Protein AF-R5XPY5-F1 (afdb_monomer)

Sequence (55 aa):
MTVDFEKIKNDFINADVDEKIRIYTTTQGLTTEQFRELLKYYPIKHLSKLEKALG

Foldseek 3Di:
DQDPLVVLLVCLLPDDLVVVLVSLVVDDDDDPVSSVVSVVSHDPVCVVVSVVSVD

Mean predicted aligned error: 4.56 Å

Organism: NCBI:txid1263063

Solvent-accessible surface area (backbone atoms only — not comparable to full-atom values): 3425 Å² total; per-residue (Å²): 136,83,72,59,57,69,60,52,49,52,48,41,70,76,39,52,76,69,52,31,42,47,50,62,73,68,57,74,83,71,52,75,66,56,52,51,54,52,51,73,78,47,60,72,92,51,44,68,58,44,52,60,73,75,102

pLDDT: mean 84.03, std 8.05, range [43.53, 90.56]

Radius of gyration: 10.48 Å; Cα contacts (8 Å, |Δi|>4): 25; chains: 1; bounding box: 20×18×29 Å

Structure (mmCIF, N/CA/C/O backbone):
data_AF-R5XPY5-F1
#
_entry.id   AF-R5XPY5-F1
#
loop_
_atom_site.group_PDB
_atom_site.id
_atom_site.type_symbol
_atom_site.label_atom_id
_atom_site.label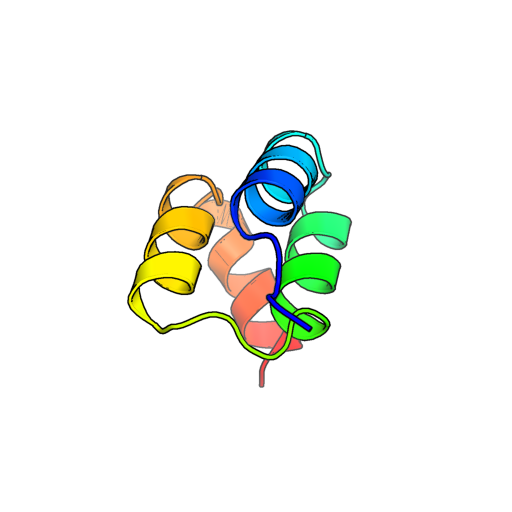_alt_id
_atom_site.label_comp_id
_atom_site.label_asym_id
_atom_site.label_entity_id
_atom_site.label_seq_id
_atom_site.pdbx_PDB_ins_code
_atom_site.Cartn_x
_atom_site.Cartn_y
_atom_site.Cartn_z
_atom_site.occupancy
_atom_site.B_iso_or_equiv
_atom_site.auth_seq_id
_atom_site.auth_comp_id
_atom_site.auth_asym_id
_atom_site.auth_atom_id
_atom_site.pdbx_PDB_model_num
ATOM 1 N N . MET A 1 1 ? -11.148 -3.229 17.506 1.00 43.53 1 MET A N 1
ATOM 2 C CA . MET A 1 1 ? -9.740 -3.623 17.297 1.00 43.53 1 MET A CA 1
ATOM 3 C C . MET A 1 1 ? -9.089 -2.533 16.471 1.00 43.53 1 MET A C 1
ATOM 5 O O . MET A 1 1 ? -9.606 -2.218 15.408 1.00 43.53 1 MET A O 1
ATOM 9 N N . THR A 1 2 ? -8.062 -1.884 17.008 1.00 60.19 2 THR A N 1
ATOM 10 C CA . THR A 1 2 ? -7.282 -0.845 16.326 1.00 60.19 2 THR A CA 1
ATOM 11 C C . THR A 1 2 ? -6.333 -1.516 15.343 1.00 60.19 2 THR A C 1
ATOM 13 O O . THR A 1 2 ? -5.625 -2.442 15.715 1.00 60.19 2 THR A O 1
ATOM 16 N N . VAL A 1 3 ? -6.353 -1.097 14.081 1.00 69.06 3 VAL A N 1
ATOM 17 C CA . VAL A 1 3 ? -5.380 -1.556 13.086 1.00 69.06 3 VAL A CA 1
ATOM 18 C C . VAL A 1 3 ? -4.029 -0.931 13.445 1.00 69.06 3 VAL A C 1
ATOM 20 O O . VAL A 1 3 ? -3.899 0.292 13.420 1.00 69.06 3 VAL A O 1
ATOM 23 N N . ASP A 1 4 ? -3.042 -1.749 13.817 1.00 85.25 4 ASP A N 1
ATOM 24 C CA . ASP A 1 4 ? -1.705 -1.286 14.208 1.00 85.25 4 ASP A CA 1
ATOM 25 C C . ASP A 1 4 ? -0.895 -0.850 12.985 1.00 85.25 4 ASP A C 1
ATOM 27 O O . ASP A 1 4 ? -0.129 -1.620 12.400 1.00 85.25 4 ASP A O 1
ATOM 31 N N . PHE A 1 5 ? -1.066 0.414 12.598 1.00 86.31 5 PHE A N 1
ATOM 32 C CA . PHE A 1 5 ? -0.356 0.996 11.466 1.00 86.31 5 PHE A CA 1
ATOM 33 C C . PHE A 1 5 ? 1.163 0.836 11.573 1.00 86.31 5 PHE A C 1
ATOM 35 O O . PHE A 1 5 ? 1.794 0.508 10.578 1.00 86.31 5 PHE A O 1
ATOM 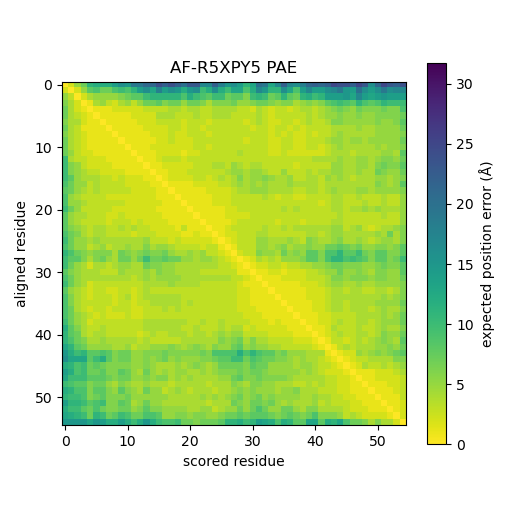42 N N . GLU A 1 6 ? 1.757 1.016 12.756 1.00 87.38 6 GLU A N 1
ATOM 43 C CA . GLU A 1 6 ? 3.208 0.872 12.933 1.00 87.38 6 GLU A CA 1
ATOM 44 C C . GLU A 1 6 ? 3.699 -0.530 12.573 1.00 87.38 6 GLU A C 1
ATOM 46 O O . GLU A 1 6 ? 4.717 -0.676 11.896 1.00 87.38 6 GLU A O 1
ATOM 51 N N . LYS A 1 7 ? 2.941 -1.563 12.953 1.00 88.12 7 LYS A N 1
ATOM 52 C CA . LYS A 1 7 ? 3.265 -2.944 12.602 1.00 88.12 7 LYS A CA 1
ATOM 53 C C . LYS A 1 7 ? 3.161 -3.152 11.097 1.00 88.12 7 LYS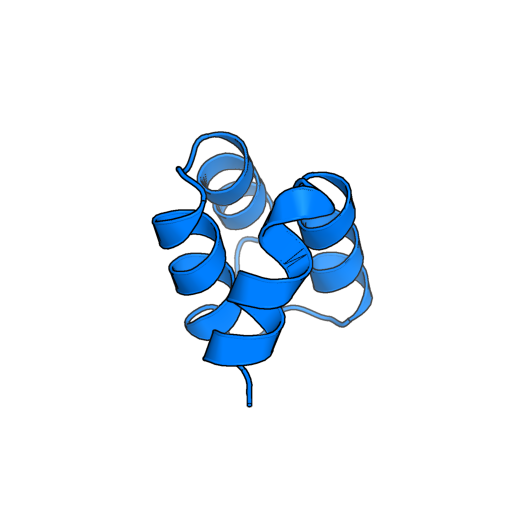 A C 1
ATOM 55 O O . LYS A 1 7 ? 4.096 -3.669 10.501 1.00 88.12 7 LYS A O 1
ATOM 60 N N . ILE A 1 8 ? 2.072 -2.685 10.487 1.00 88.25 8 ILE A N 1
ATOM 61 C CA . ILE A 1 8 ? 1.841 -2.780 9.039 1.00 88.25 8 ILE A CA 1
ATOM 62 C C . ILE A 1 8 ? 2.906 -2.014 8.261 1.00 88.25 8 ILE A C 1
ATOM 64 O O . ILE A 1 8 ? 3.398 -2.510 7.259 1.00 88.25 8 ILE A O 1
ATOM 68 N N . LYS A 1 9 ? 3.302 -0.829 8.727 1.00 88.81 9 LYS A N 1
ATOM 69 C CA . LYS A 1 9 ? 4.367 -0.015 8.141 1.00 88.81 9 LYS A CA 1
ATOM 70 C C . LYS A 1 9 ? 5.702 -0.732 8.214 1.00 88.81 9 LYS A C 1
ATOM 72 O O . LYS A 1 9 ? 6.418 -0.765 7.218 1.00 88.81 9 LYS A O 1
ATOM 77 N N . ASN A 1 10 ? 6.033 -1.315 9.362 1.00 90.56 10 ASN A N 1
ATOM 78 C CA . ASN A 1 10 ? 7.276 -2.053 9.515 1.00 90.56 10 ASN A CA 1
ATOM 79 C C . ASN A 1 10 ? 7.297 -3.300 8.618 1.00 90.56 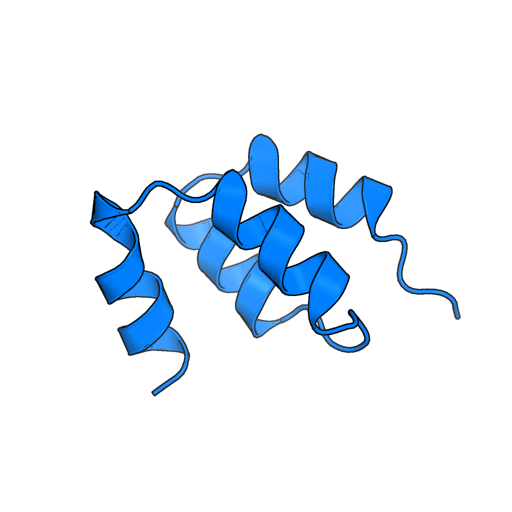10 ASN A C 1
ATOM 81 O O . ASN A 1 10 ? 8.283 -3.520 7.918 1.00 90.56 10 ASN A O 1
ATOM 85 N N . ASP A 1 11 ? 6.198 -4.054 8.577 1.00 89.62 11 ASP A N 1
ATOM 86 C CA . ASP A 1 11 ? 6.023 -5.198 7.677 1.00 89.62 11 ASP A CA 1
ATOM 87 C C . ASP A 1 11 ? 6.148 -4.749 6.218 1.00 89.62 11 ASP A C 1
ATOM 89 O O . ASP A 1 11 ? 6.969 -5.263 5.475 1.00 89.62 11 ASP A O 1
ATOM 93 N N . PHE A 1 12 ? 5.450 -3.680 5.835 1.00 88.75 12 PHE A N 1
ATOM 94 C CA . PHE A 1 12 ? 5.476 -3.119 4.490 1.00 88.75 12 PHE A CA 1
ATOM 95 C C . PHE A 1 12 ? 6.869 -2.652 4.082 1.00 88.75 12 PHE A C 1
ATOM 97 O O . PHE A 1 12 ? 7.254 -2.860 2.940 1.00 88.75 12 PHE A O 1
ATOM 104 N N . ILE A 1 13 ? 7.643 -2.002 4.955 1.00 87.75 13 ILE A N 1
ATOM 105 C CA . ILE A 1 13 ? 8.997 -1.532 4.627 1.00 87.75 13 ILE A CA 1
ATOM 106 C C . ILE A 1 13 ? 9.938 -2.719 4.393 1.00 87.75 13 ILE A C 1
ATOM 108 O O . ILE A 1 13 ? 10.684 -2.680 3.412 1.00 87.75 13 ILE A O 1
ATOM 112 N N . ASN A 1 14 ? 9.858 -3.754 5.235 1.00 90.19 14 ASN A N 1
ATOM 113 C CA . ASN A 1 14 ? 10.702 -4.951 5.164 1.00 90.19 14 ASN A CA 1
ATOM 114 C C . ASN A 1 14 ? 10.237 -5.978 4.115 1.00 90.19 14 ASN A C 1
ATOM 116 O O . ASN A 1 14 ? 11.037 -6.798 3.678 1.00 90.19 14 ASN A O 1
ATOM 120 N N . ALA A 1 15 ? 8.972 -5.923 3.704 1.00 88.56 15 ALA A N 1
ATOM 1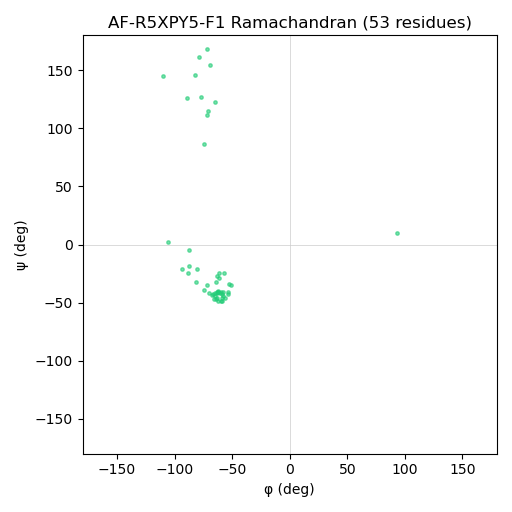21 C CA . ALA A 1 15 ? 8.369 -6.793 2.706 1.00 88.56 15 ALA A CA 1
ATOM 122 C C . ALA A 1 15 ? 8.904 -6.538 1.290 1.00 88.56 15 ALA A C 1
ATOM 124 O O . ALA A 1 15 ? 9.295 -5.422 0.931 1.00 88.56 15 ALA A O 1
ATOM 125 N N . ASP A 1 16 ? 8.830 -7.565 0.446 1.00 90.06 16 ASP A N 1
ATOM 126 C CA . ASP A 1 16 ? 9.079 -7.473 -0.991 1.00 90.06 16 ASP A CA 1
ATOM 127 C C . ASP A 1 16 ? 7.962 -6.733 -1.735 1.00 90.06 16 ASP A C 1
ATOM 129 O O . ASP A 1 16 ? 6.879 -6.497 -1.213 1.00 90.06 16 ASP A O 1
ATOM 133 N N . VAL A 1 17 ? 8.198 -6.375 -3.000 1.00 84.69 17 VAL A N 1
ATOM 134 C CA . VAL A 1 17 ? 7.219 -5.650 -3.836 1.00 84.69 17 VAL A CA 1
ATOM 135 C C . VAL A 1 17 ? 5.862 -6.357 -3.895 1.00 84.69 17 VAL A C 1
ATOM 137 O O . VAL A 1 17 ? 4.831 -5.697 -3.808 1.00 84.69 17 VAL A O 1
ATOM 140 N N . ASP A 1 18 ? 5.861 -7.680 -4.040 1.00 87.06 18 ASP A N 1
ATOM 141 C CA . ASP A 1 18 ? 4.632 -8.478 -4.117 1.00 87.06 18 ASP A CA 1
ATOM 142 C C . ASP A 1 18 ? 3.879 -8.474 -2.779 1.00 87.06 18 ASP A C 1
ATOM 144 O O . ASP A 1 18 ? 2.675 -8.227 -2.711 1.00 87.06 18 ASP A O 1
ATOM 148 N N . GLU A 1 19 ? 4.623 -8.631 -1.687 1.00 89.75 19 GLU A N 1
ATOM 149 C CA . GLU A 1 19 ? 4.081 -8.658 -0.335 1.00 89.75 19 GLU A CA 1
ATOM 150 C C . GLU A 1 19 ? 3.607 -7.272 0.121 1.00 89.75 19 GLU A C 1
ATOM 152 O O . GLU A 1 19 ? 2.543 -7.160 0.719 1.00 89.75 19 GLU A O 1
ATOM 157 N N . LYS A 1 20 ? 4.283 -6.191 -0.285 1.00 89.00 20 LYS A N 1
ATOM 158 C CA . LYS A 1 20 ? 3.803 -4.807 -0.147 1.00 89.00 20 LYS A CA 1
ATOM 159 C C . LYS A 1 20 ? 2.437 -4.623 -0.811 1.00 89.00 20 LYS A C 1
ATOM 161 O O . LYS A 1 20 ? 1.551 -4.037 -0.196 1.00 89.00 20 LYS A O 1
ATOM 166 N N . ILE A 1 21 ? 2.240 -5.122 -2.036 1.00 87.62 21 ILE A N 1
ATOM 167 C CA . ILE A 1 21 ? 0.938 -5.055 -2.729 1.00 87.62 21 ILE A CA 1
ATOM 168 C C . ILE A 1 21 ? -0.108 -5.851 -1.950 1.00 87.62 21 ILE A C 1
ATOM 170 O O . ILE A 1 21 ? -1.228 -5.380 -1.758 1.00 87.62 21 ILE A O 1
ATOM 174 N N . ARG A 1 22 ? 0.260 -7.030 -1.447 1.00 87.75 22 ARG A N 1
ATOM 175 C CA . ARG A 1 22 ? -0.621 -7.871 -0.636 1.00 87.75 22 ARG A CA 1
ATOM 176 C C . ARG A 1 22 ? -1.024 -7.176 0.658 1.00 87.75 22 ARG A C 1
ATOM 178 O O . ARG A 1 22 ? -2.207 -7.080 0.950 1.00 87.75 22 ARG A O 1
ATOM 185 N N . ILE A 1 23 ? -0.077 -6.618 1.402 1.00 87.81 23 ILE A N 1
ATOM 186 C CA . ILE A 1 23 ? -0.342 -5.842 2.614 1.00 87.81 23 ILE A CA 1
ATOM 187 C C . ILE A 1 23 ? -1.239 -4.653 2.269 1.00 87.81 23 ILE A C 1
ATOM 189 O O . ILE A 1 23 ? -2.246 -4.450 2.930 1.00 87.81 23 ILE A O 1
ATOM 193 N N . TYR A 1 24 ? -0.949 -3.915 1.201 1.00 85.12 24 TYR A N 1
ATOM 194 C CA . TYR A 1 24 ? -1.735 -2.749 0.796 1.00 85.12 24 TYR A CA 1
ATOM 195 C C . TYR A 1 24 ? -3.185 -3.088 0.417 1.00 85.12 24 TYR A C 1
ATOM 197 O O . TYR A 1 24 ? -4.100 -2.352 0.767 1.00 85.12 24 TYR A O 1
ATOM 205 N N . THR A 1 25 ? -3.396 -4.199 -0.290 1.00 85.19 25 THR A N 1
ATOM 206 C CA . THR A 1 25 ? -4.718 -4.642 -0.771 1.00 85.19 25 THR A CA 1
ATOM 207 C C . THR A 1 25 ? -5.526 -5.373 0.300 1.00 85.19 25 THR A C 1
ATOM 209 O O . THR A 1 25 ? -6.749 -5.276 0.324 1.00 85.19 25 THR A O 1
ATOM 212 N N . THR A 1 26 ? -4.858 -6.097 1.200 1.00 85.69 26 THR A N 1
ATOM 213 C CA . THR A 1 26 ? -5.503 -6.858 2.285 1.00 85.69 26 THR A CA 1
ATOM 214 C C . THR A 1 26 ? -5.713 -6.026 3.543 1.00 85.69 26 THR A C 1
ATOM 216 O O . THR A 1 26 ? -6.608 -6.322 4.334 1.00 85.69 26 THR A O 1
ATOM 219 N N . THR A 1 27 ? -4.915 -4.975 3.742 1.00 86.00 27 THR A N 1
ATOM 220 C CA . THR A 1 27 ? -5.075 -4.084 4.884 1.00 86.00 27 THR A CA 1
ATOM 221 C C . THR A 1 27 ? -6.321 -3.234 4.693 1.00 86.00 27 THR A C 1
ATOM 223 O O . THR A 1 27 ? -6.370 -2.332 3.862 1.00 86.00 27 THR A O 1
ATOM 226 N N . GLN A 1 28 ? -7.321 -3.484 5.528 1.00 78.31 28 GLN A N 1
ATOM 227 C CA . GLN A 1 28 ? -8.528 -2.674 5.624 1.00 78.31 28 GLN A CA 1
ATOM 228 C C . GLN A 1 28 ? -8.521 -1.916 6.957 1.00 78.31 28 GLN A C 1
ATOM 230 O O . GLN A 1 28 ? -8.046 -2.430 7.967 1.00 78.31 28 GLN A O 1
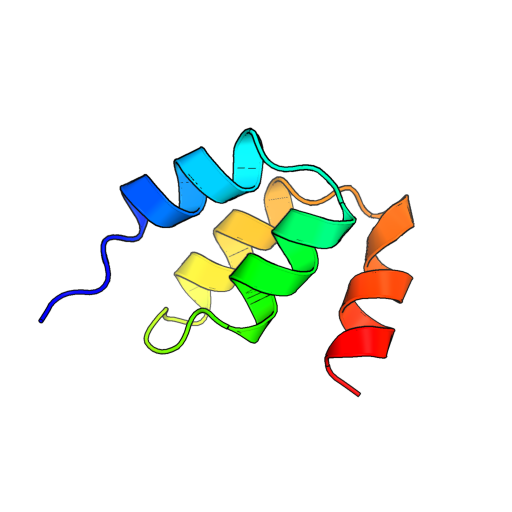ATOM 235 N N . GLY A 1 29 ? -9.040 -0.687 6.972 1.00 81.31 29 GLY A N 1
ATOM 236 C CA . GLY A 1 29 ? -9.125 0.128 8.193 1.00 81.31 29 GLY A CA 1
ATOM 237 C C . GLY A 1 29 ? -7.952 1.085 8.437 1.00 81.31 29 GLY A C 1
ATOM 238 O O . GLY A 1 29 ? -7.883 1.691 9.504 1.00 81.31 29 GLY A O 1
ATOM 239 N N . LEU A 1 30 ? -7.061 1.269 7.457 1.00 85.94 30 LEU A N 1
ATOM 240 C CA . LEU A 1 30 ? -6.137 2.407 7.433 1.00 85.94 30 LEU A CA 1
ATOM 241 C C . LEU A 1 30 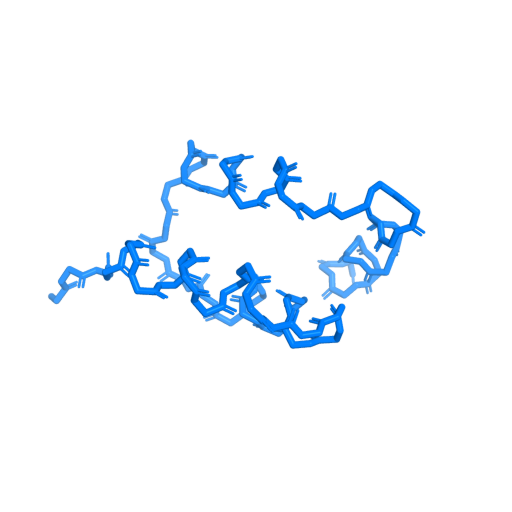? -6.822 3.653 6.863 1.00 85.94 30 LEU A C 1
ATOM 243 O O . LEU A 1 30 ? -7.650 3.568 5.956 1.00 85.94 30 LEU A O 1
ATOM 247 N N . THR A 1 31 ? -6.453 4.826 7.379 1.00 88.19 31 THR A N 1
ATOM 248 C CA . THR A 1 31 ? -6.897 6.104 6.812 1.00 88.19 31 THR A CA 1
ATOM 249 C C . THR A 1 31 ? -6.075 6.459 5.574 1.00 88.19 31 THR A C 1
ATOM 251 O O . THR A 1 31 ? -4.960 5.973 5.377 1.00 88.19 31 THR A O 1
ATOM 254 N N . THR A 1 32 ? -6.599 7.359 4.743 1.00 85.50 32 THR A N 1
ATOM 255 C CA . THR A 1 32 ? -5.914 7.855 3.537 1.00 85.50 32 THR A CA 1
ATOM 256 C C . THR A 1 32 ? -4.506 8.381 3.826 1.00 85.50 32 THR A C 1
ATOM 258 O O . THR A 1 32 ? -3.603 8.240 3.003 1.00 85.50 32 THR A O 1
ATOM 261 N N . GLU A 1 33 ? -4.300 8.978 5.000 1.00 89.31 33 GLU A N 1
ATOM 262 C CA . GLU A 1 33 ? -3.003 9.510 5.419 1.00 89.31 33 GLU A CA 1
ATOM 263 C C . GLU A 1 33 ? -1.990 8.391 5.702 1.00 89.31 33 GLU A C 1
ATOM 265 O O . GLU A 1 33 ? -0.860 8.447 5.216 1.00 89.31 33 GLU A O 1
ATOM 270 N N . GLN A 1 34 ? -2.435 7.318 6.364 1.00 89.06 34 GLN A N 1
ATOM 271 C CA . GLN A 1 34 ? -1.629 6.121 6.611 1.00 89.06 34 GLN A CA 1
ATOM 272 C C . GLN A 1 34 ? -1.271 5.399 5.306 1.00 89.06 34 GLN A C 1
ATOM 274 O O . GLN A 1 34 ? -0.123 5.013 5.083 1.00 89.06 34 GLN A O 1
ATOM 279 N N . PHE A 1 35 ? -2.225 5.287 4.380 1.00 87.12 35 PHE A N 1
ATOM 280 C CA . PHE A 1 35 ? -1.954 4.742 3.049 1.00 87.12 35 PHE A CA 1
ATOM 281 C C . PHE A 1 35 ? -0.944 5.585 2.263 1.00 87.12 35 PHE A C 1
ATOM 283 O O . PHE A 1 35 ? -0.064 5.031 1.602 1.00 87.12 35 PHE A O 1
ATOM 290 N N . ARG A 1 36 ? -1.028 6.919 2.346 1.00 87.00 36 ARG A N 1
ATOM 291 C CA . ARG A 1 36 ? -0.042 7.822 1.734 1.00 87.00 36 ARG A CA 1
ATOM 292 C C . ARG A 1 36 ? 1.348 7.639 2.325 1.00 87.00 36 ARG A C 1
ATOM 294 O O . ARG A 1 36 ? 2.315 7.667 1.570 1.00 87.00 36 ARG A O 1
ATOM 301 N N . GLU A 1 37 ? 1.458 7.454 3.637 1.00 89.75 37 GLU A N 1
ATOM 302 C CA . GLU A 1 37 ? 2.731 7.131 4.282 1.00 89.75 37 GLU A CA 1
ATOM 303 C C . GLU A 1 37 ? 3.331 5.839 3.717 1.00 89.75 37 GLU A C 1
ATOM 305 O O . GLU A 1 37 ? 4.483 5.865 3.298 1.00 89.75 37 GLU A O 1
ATOM 310 N N . LEU A 1 38 ? 2.564 4.746 3.610 1.00 88.00 38 LEU A N 1
ATOM 311 C CA . LEU A 1 38 ? 3.060 3.493 3.015 1.00 88.00 38 LEU A CA 1
ATOM 312 C C . LEU A 1 38 ? 3.544 3.701 1.575 1.00 88.00 38 LEU A C 1
ATOM 314 O O . LEU A 1 38 ? 4.637 3.263 1.219 1.00 88.00 38 LEU A O 1
ATOM 318 N N . LEU A 1 39 ? 2.779 4.439 0.763 1.00 86.00 39 LEU A N 1
ATOM 319 C CA . LEU A 1 39 ? 3.144 4.734 -0.625 1.00 86.00 39 LEU A CA 1
ATOM 320 C C . LEU A 1 39 ? 4.454 5.522 -0.756 1.00 86.00 39 LEU A C 1
ATOM 322 O O . LEU A 1 39 ? 5.155 5.332 -1.745 1.00 86.00 39 LEU A O 1
ATOM 326 N N . LYS A 1 40 ? 4.838 6.352 0.224 1.00 87.56 40 LYS A N 1
ATOM 327 C CA . LYS A 1 40 ? 6.139 7.053 0.199 1.00 87.56 40 LYS A CA 1
ATOM 328 C C . LYS A 1 40 ? 7.327 6.094 0.256 1.00 87.56 40 LYS A C 1
ATOM 330 O O . LYS A 1 40 ? 8.368 6.386 -0.325 1.00 87.56 40 LYS A O 1
ATOM 335 N N . TYR A 1 41 ? 7.176 4.965 0.945 1.00 85.44 41 TYR A N 1
ATOM 336 C CA . TYR A 1 41 ? 8.197 3.916 1.020 1.00 85.44 41 TYR A CA 1
ATOM 337 C C . TYR A 1 41 ? 8.092 2.915 -0.133 1.00 85.44 41 TYR A C 1
ATOM 339 O O . TYR A 1 41 ? 8.918 2.006 -0.251 1.00 85.44 41 TYR A O 1
ATOM 347 N N . TYR A 1 42 ? 7.071 3.052 -0.978 1.00 84.19 42 TYR A N 1
ATOM 348 C CA . TYR A 1 42 ? 6.869 2.179 -2.112 1.00 84.19 42 TYR A CA 1
ATOM 349 C C . TYR A 1 42 ? 7.616 2.726 -3.340 1.00 84.19 42 TYR A C 1
ATOM 351 O O . TYR A 1 42 ? 7.431 3.878 -3.736 1.00 84.19 42 TYR A O 1
ATOM 359 N N . PRO A 1 43 ? 8.479 1.924 -3.978 1.00 82.06 43 PRO A N 1
ATOM 360 C CA . PRO A 1 43 ? 9.241 2.374 -5.135 1.00 82.06 43 PRO A CA 1
ATOM 361 C C . PRO A 1 43 ? 8.319 2.681 -6.327 1.00 82.06 43 PRO A C 1
ATOM 363 O O . PRO A 1 43 ? 7.635 1.790 -6.829 1.00 82.06 43 PRO A O 1
ATOM 366 N N . ILE A 1 44 ? 8.372 3.917 -6.844 1.00 81.50 44 ILE A N 1
ATOM 367 C CA . ILE A 1 44 ? 7.541 4.409 -7.969 1.00 81.50 44 ILE A CA 1
ATOM 368 C C . ILE A 1 44 ? 7.589 3.477 -9.193 1.00 81.50 44 ILE A C 1
ATOM 370 O O . ILE A 1 44 ? 6.576 3.259 -9.850 1.00 81.50 44 ILE A O 1
ATOM 374 N N . LYS A 1 45 ? 8.735 2.838 -9.463 1.00 79.75 45 LYS A N 1
ATOM 375 C CA . LYS A 1 45 ? 8.894 1.840 -10.542 1.00 79.75 45 LYS A CA 1
ATOM 376 C C . LYS A 1 45 ? 7.931 0.647 -10.457 1.00 79.75 45 LYS A C 1
ATOM 378 O O . LYS A 1 45 ? 7.677 -0.013 -11.458 1.00 79.75 45 LYS A O 1
ATOM 383 N N . HIS A 1 46 ? 7.425 0.337 -9.268 1.00 82.31 46 HIS A N 1
ATOM 384 C CA . HIS A 1 46 ? 6.482 -0.751 -9.040 1.00 82.31 46 HIS A CA 1
ATOM 385 C C . HIS A 1 46 ? 5.062 -0.242 -8.787 1.00 82.31 46 HIS A C 1
ATOM 387 O O . HIS A 1 46 ? 4.177 -1.062 -8.536 1.00 82.31 46 HIS A O 1
ATOM 393 N N . LEU A 1 47 ? 4.825 1.078 -8.848 1.00 83.12 47 LEU A N 1
ATOM 394 C CA . LEU A 1 47 ? 3.511 1.689 -8.614 1.00 83.12 47 LEU A CA 1
ATOM 395 C C . LEU A 1 47 ? 2.475 1.118 -9.585 1.00 83.12 47 LEU A C 1
ATOM 397 O O . LEU A 1 47 ? 1.410 0.692 -9.163 1.00 83.12 47 LEU A O 1
ATOM 401 N N . SER A 1 48 ? 2.860 0.925 -10.847 1.00 83.69 48 SER A N 1
ATOM 402 C CA . SER A 1 48 ? 1.997 0.299 -11.852 1.00 83.69 48 SER A CA 1
ATOM 403 C C . SER A 1 48 ? 1.594 -1.144 -11.523 1.00 8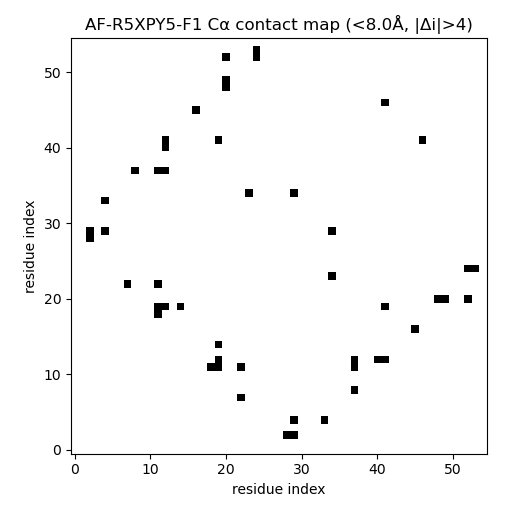3.69 48 SER A C 1
ATOM 405 O O . SER A 1 48 ? 0.573 -1.612 -12.018 1.00 83.69 48 SER A O 1
ATOM 407 N N . LYS A 1 49 ? 2.367 -1.882 -10.708 1.00 84.12 49 LYS A N 1
ATOM 408 C CA . LYS A 1 49 ? 1.943 -3.208 -10.217 1.00 84.12 49 LYS A CA 1
ATOM 409 C C . LYS A 1 49 ? 0.873 -3.088 -9.136 1.00 8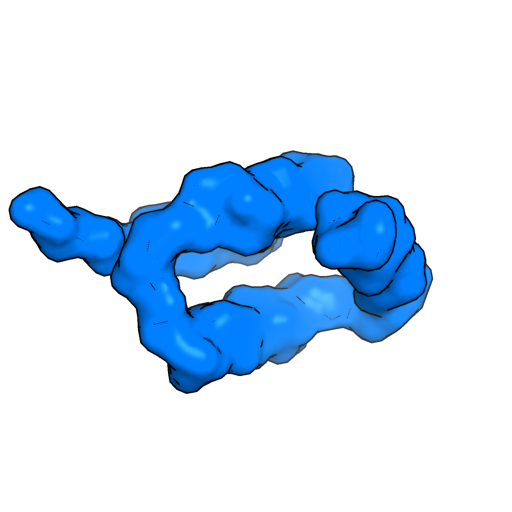4.12 49 LYS A C 1
ATOM 411 O O . LYS A 1 49 ? -0.052 -3.889 -9.121 1.00 84.12 49 LYS A O 1
ATOM 416 N N . LEU A 1 50 ? 1.011 -2.095 -8.260 1.00 83.69 50 LEU A N 1
ATOM 417 C CA . LEU A 1 50 ? 0.031 -1.797 -7.223 1.00 83.69 50 LEU A CA 1
ATOM 418 C C . LEU A 1 50 ? -1.300 -1.370 -7.855 1.00 83.69 50 LEU A C 1
ATOM 420 O O . LEU A 1 50 ? -2.337 -1.923 -7.517 1.00 83.69 50 LEU A O 1
ATOM 424 N N . GLU A 1 51 ? -1.259 -0.468 -8.839 1.00 82.88 51 GLU A N 1
ATOM 425 C CA . GLU A 1 51 ? -2.444 -0.046 -9.598 1.00 82.88 51 GLU A CA 1
ATOM 426 C C . GLU A 1 51 ? -3.129 -1.223 -10.303 1.00 82.88 51 GLU A C 1
ATOM 428 O O . GLU A 1 51 ? -4.344 -1.350 -10.230 1.00 82.88 51 GLU A O 1
ATOM 433 N N . LYS A 1 52 ? -2.361 -2.136 -10.914 1.00 84.69 52 LYS A N 1
ATOM 434 C CA . LYS A 1 52 ? -2.909 -3.355 -11.534 1.00 84.69 52 LYS A CA 1
ATOM 435 C C . LYS A 1 52 ? -3.581 -4.317 -10.554 1.00 84.69 52 LYS A C 1
ATOM 437 O O . LYS A 1 52 ? -4.406 -5.104 -10.991 1.00 84.69 52 LYS A O 1
ATOM 442 N N . ALA A 1 53 ? -3.183 -4.317 -9.285 1.00 82.56 53 ALA A N 1
ATOM 443 C CA . ALA A 1 53 ? -3.779 -5.178 -8.264 1.00 82.56 53 ALA A CA 1
ATOM 444 C C . ALA A 1 53 ? -5.012 -4.549 -7.596 1.00 82.56 53 ALA A C 1
ATOM 446 O O . ALA A 1 53 ? -5.787 -5.256 -6.959 1.00 82.56 53 ALA A O 1
ATOM 447 N N . LEU A 1 54 ? -5.164 -3.226 -7.710 1.00 77.56 54 LEU A N 1
ATOM 448 C CA . LEU A 1 54 ? -6.304 -2.465 -7.194 1.00 77.56 54 LEU A CA 1
ATOM 449 C C . LEU A 1 54 ? -7.414 -2.265 -8.239 1.00 77.56 54 LEU A C 1
ATOM 451 O O . LEU A 1 54 ? -8.538 -1.949 -7.851 1.00 77.56 54 LEU A O 1
ATOM 455 N N . GLY A 1 55 ? -7.077 -2.379 -9.527 1.00 62.78 55 GLY A N 1
ATOM 456 C CA . GLY A 1 55 ? -7.980 -2.208 -10.670 1.00 62.78 55 GLY A CA 1
ATOM 457 C C . GLY A 1 55 ? -8.688 -3.479 -11.113 1.00 62.78 55 GLY A C 1
ATOM 458 O O . GLY A 1 55 ? -8.126 -4.579 -10.923 1.00 62.78 55 GLY A O 1
#

Secondary structure (DSSP, 8-state):
----HHHHHHHHHHS-HHHHHHHHHH--S--HHHHHHHHHTS-GGGHHHHHHHH-

Nearest PDB structures (foldseek):
  4hfv-assembly1_A-2  TM=3.000E-01  e=2.701E+00  Legionella pneumophila subsp. pneumophila str. Philadelphia 1